Protein AF-A0A9E5RAF8-F1 (afdb_monomer)

Structure (mmCIF, N/CA/C/O backbone):
data_AF-A0A9E5RAF8-F1
#
_entry.id   AF-A0A9E5RAF8-F1
#
loop_
_atom_site.group_PDB
_atom_site.id
_atom_site.type_symbol
_atom_site.label_atom_id
_atom_site.label_alt_id
_atom_site.label_comp_id
_atom_site.label_asym_id
_atom_site.label_entity_id
_atom_site.label_seq_id
_atom_site.pdbx_PDB_ins_code
_atom_site.Cartn_x
_atom_site.Cartn_y
_atom_site.Cartn_z
_atom_site.occupancy
_atom_site.B_iso_or_equiv
_atom_site.auth_seq_id
_atom_site.auth_comp_id
_atom_site.auth_asym_id
_atom_site.auth_atom_id
_atom_site.pdbx_PDB_model_num
ATOM 1 N N . MET A 1 1 ? 7.063 -15.235 -52.273 1.00 40.78 1 MET A N 1
ATOM 2 C CA . MET A 1 1 ? 7.415 -14.226 -51.251 1.00 40.78 1 MET A CA 1
ATOM 3 C C . MET A 1 1 ? 6.631 -14.561 -49.995 1.00 40.78 1 MET A C 1
ATOM 5 O O . MET A 1 1 ? 5.412 -14.511 -50.046 1.00 40.78 1 MET A O 1
ATOM 9 N N . ILE A 1 2 ? 7.295 -15.001 -48.925 1.00 40.47 2 ILE A N 1
ATOM 10 C CA . ILE A 1 2 ? 6.650 -15.278 -47.633 1.00 40.47 2 ILE A CA 1
ATOM 11 C C . ILE A 1 2 ? 6.883 -14.043 -46.767 1.00 40.47 2 ILE A C 1
ATOM 13 O O . ILE A 1 2 ? 8.030 -13.682 -46.520 1.00 40.47 2 ILE A O 1
ATOM 17 N N . ALA A 1 3 ? 5.805 -13.370 -46.366 1.00 46.62 3 ALA A N 1
ATOM 18 C CA . ALA A 1 3 ? 5.872 -12.279 -45.408 1.00 46.62 3 ALA A CA 1
ATOM 19 C C . ALA A 1 3 ? 6.189 -12.867 -44.026 1.00 46.62 3 ALA A C 1
ATOM 21 O O . ALA A 1 3 ? 5.347 -13.511 -43.404 1.00 46.62 3 ALA A O 1
ATOM 22 N N . THR A 1 4 ? 7.418 -12.685 -43.556 1.00 46.47 4 THR A N 1
ATOM 23 C CA . THR A 1 4 ? 7.802 -12.953 -42.171 1.00 46.47 4 THR A CA 1
ATOM 24 C C . THR A 1 4 ? 7.233 -11.846 -41.288 1.00 46.47 4 THR A C 1
ATOM 26 O O . THR A 1 4 ? 7.839 -10.791 -41.119 1.00 46.47 4 THR A O 1
ATOM 29 N N . SER A 1 5 ? 6.047 -12.065 -40.720 1.0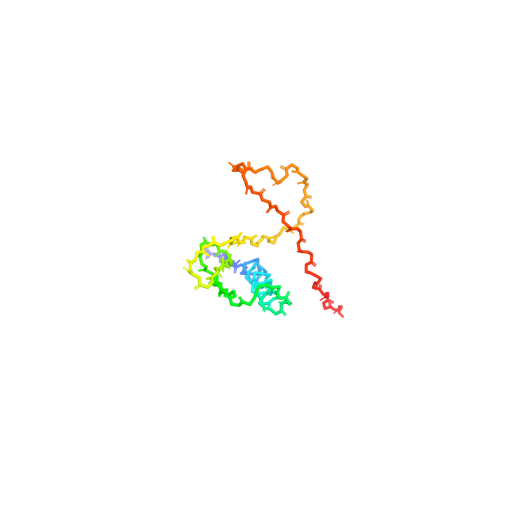0 50.72 5 SER A N 1
ATOM 30 C CA . SER A 1 5 ? 5.546 -11.239 -39.621 1.00 50.72 5 SER A CA 1
ATOM 31 C C . SER A 1 5 ? 6.420 -11.484 -38.388 1.00 50.72 5 SER A C 1
ATOM 33 O O . SER A 1 5 ? 6.377 -12.560 -37.790 1.00 50.72 5 SER A O 1
ATOM 35 N N . SER A 1 6 ? 7.241 -10.503 -38.021 1.00 52.53 6 SER A N 1
ATOM 36 C CA . SER A 1 6 ? 7.980 -10.485 -36.756 1.00 52.53 6 SER A CA 1
ATOM 37 C C . SER A 1 6 ? 7.003 -10.598 -35.576 1.00 52.53 6 SER A C 1
ATOM 39 O O . SER A 1 6 ? 6.035 -9.835 -35.542 1.00 52.53 6 SER A O 1
ATOM 41 N N . PRO A 1 7 ? 7.220 -11.500 -34.601 1.00 47.50 7 PRO A N 1
ATOM 42 C CA . PRO A 1 7 ? 6.339 -11.604 -33.449 1.00 47.50 7 PRO A CA 1
ATOM 43 C C . PRO A 1 7 ? 6.482 -10.332 -32.611 1.00 47.50 7 PRO A C 1
ATOM 45 O O . PRO A 1 7 ? 7.549 -10.061 -32.059 1.00 47.50 7 PRO A O 1
ATOM 48 N N . SER A 1 8 ? 5.410 -9.549 -32.500 1.00 57.00 8 SER A N 1
ATOM 49 C CA . SER A 1 8 ? 5.301 -8.489 -31.502 1.00 57.00 8 SER A CA 1
ATOM 50 C C . SER A 1 8 ? 5.247 -9.148 -30.124 1.00 57.00 8 SER A C 1
ATOM 52 O O . SER A 1 8 ? 4.171 -9.452 -29.609 1.00 57.00 8 SER A O 1
ATOM 54 N N . ARG A 1 9 ? 6.412 -9.460 -29.545 1.00 52.16 9 ARG A N 1
ATOM 55 C CA . ARG A 1 9 ? 6.509 -9.911 -28.155 1.00 52.16 9 ARG A CA 1
ATOM 56 C C . ARG A 1 9 ? 6.004 -8.771 -27.279 1.00 52.16 9 ARG A C 1
ATOM 58 O O . ARG A 1 9 ? 6.730 -7.814 -27.030 1.00 52.16 9 ARG A O 1
ATOM 65 N N . SER A 1 10 ? 4.751 -8.863 -26.849 1.00 59.72 10 SER A N 1
ATOM 66 C CA . SER A 1 10 ? 4.220 -8.046 -25.769 1.00 59.72 10 SER A CA 1
ATOM 67 C C . SER A 1 10 ? 4.976 -8.434 -24.501 1.00 59.72 10 SER A C 1
ATOM 69 O O . SER A 1 10 ? 4.637 -9.414 -23.835 1.00 59.72 10 SER A O 1
ATOM 71 N N . ASP A 1 11 ? 6.070 -7.737 -24.219 1.00 61.09 11 ASP A N 1
ATOM 72 C CA . ASP A 1 11 ? 6.808 -7.931 -22.982 1.00 61.09 11 ASP A CA 1
ATOM 73 C C . ASP A 1 11 ? 5.958 -7.397 -21.823 1.00 61.09 11 ASP A C 1
ATOM 75 O O . ASP A 1 11 ? 5.796 -6.192 -21.650 1.00 61.09 11 ASP A O 1
ATOM 79 N N . ALA A 1 12 ? 5.361 -8.308 -21.055 1.00 69.19 12 ALA A N 1
ATOM 80 C CA . ALA A 1 12 ? 4.530 -7.974 -19.900 1.00 69.19 12 ALA A CA 1
ATOM 81 C C . ALA A 1 12 ? 5.367 -7.623 -18.654 1.00 69.19 12 ALA A C 1
ATOM 83 O O . ALA A 1 12 ? 4.815 -7.227 -17.626 1.00 69.19 12 ALA A O 1
ATOM 84 N N . THR A 1 13 ? 6.699 -7.731 -18.733 1.00 70.62 13 THR A N 1
ATOM 85 C CA . THR A 1 13 ? 7.629 -7.449 -17.630 1.00 70.62 13 THR A CA 1
ATOM 86 C C . THR A 1 13 ? 7.386 -6.093 -16.947 1.00 70.62 13 THR A C 1
ATOM 88 O O . THR A 1 13 ? 7.373 -6.061 -15.715 1.00 70.62 13 THR A O 1
ATOM 91 N N . PRO A 1 14 ? 7.143 -4.972 -17.659 1.00 67.69 14 PRO A N 1
ATOM 92 C CA . PRO A 1 14 ? 6.862 -3.689 -17.012 1.00 67.69 14 PRO A CA 1
ATOM 93 C C . PRO A 1 14 ? 5.559 -3.688 -16.199 1.00 67.69 14 PRO A C 1
ATOM 95 O O . PRO A 1 14 ? 5.529 -3.134 -15.102 1.00 67.69 14 PRO A O 1
ATOM 98 N N . ALA A 1 15 ? 4.509 -4.349 -16.697 1.00 64.31 15 ALA A N 1
ATOM 99 C CA . ALA A 1 15 ? 3.227 -4.457 -16.002 1.00 64.31 15 ALA A CA 1
ATOM 100 C C . ALA A 1 15 ? 3.359 -5.293 -14.720 1.00 64.31 15 ALA A C 1
ATOM 102 O O . ALA A 1 15 ? 2.909 -4.874 -13.655 1.00 64.31 15 ALA A O 1
ATOM 103 N N . TYR A 1 16 ? 4.079 -6.418 -14.789 1.00 69.75 16 TYR A N 1
ATOM 104 C CA . TYR A 1 16 ? 4.369 -7.239 -13.611 1.00 69.75 16 TYR A CA 1
ATOM 105 C C . TYR A 1 16 ? 5.221 -6.506 -12.569 1.00 69.75 16 TYR A C 1
ATOM 107 O O . TYR A 1 16 ? 5.029 -6.714 -11.372 1.00 69.75 16 TYR A O 1
ATOM 115 N N . ARG A 1 17 ? 6.140 -5.624 -12.991 1.00 71.88 17 ARG A N 1
ATOM 116 C CA . ARG A 1 17 ? 6.912 -4.780 -12.063 1.00 71.88 17 ARG A CA 1
ATOM 117 C C . ARG A 1 17 ? 6.022 -3.793 -11.309 1.00 71.88 17 ARG A C 1
ATOM 119 O O . ARG A 1 17 ? 6.182 -3.671 -10.098 1.00 71.88 17 ARG A O 1
ATOM 126 N N . GLY A 1 18 ? 5.102 -3.122 -12.005 1.00 70.19 18 GLY A N 1
ATOM 127 C CA . GLY A 1 18 ? 4.145 -2.199 -11.384 1.00 70.19 18 GLY A CA 1
ATOM 128 C C . GLY A 1 18 ? 3.238 -2.910 -10.380 1.00 70.19 18 GLY A C 1
ATOM 129 O O . GLY A 1 18 ? 3.198 -2.529 -9.213 1.00 70.19 18 GLY A O 1
ATOM 130 N N . TYR A 1 19 ? 2.625 -4.016 -10.807 1.00 77.19 19 TYR A N 1
ATOM 131 C CA . TYR A 1 19 ? 1.740 -4.821 -9.965 1.00 77.19 19 TYR A CA 1
ATOM 132 C C . TYR A 1 19 ? 2.446 -5.371 -8.716 1.00 77.19 19 TYR A C 1
ATOM 134 O O . TYR A 1 19 ? 1.920 -5.292 -7.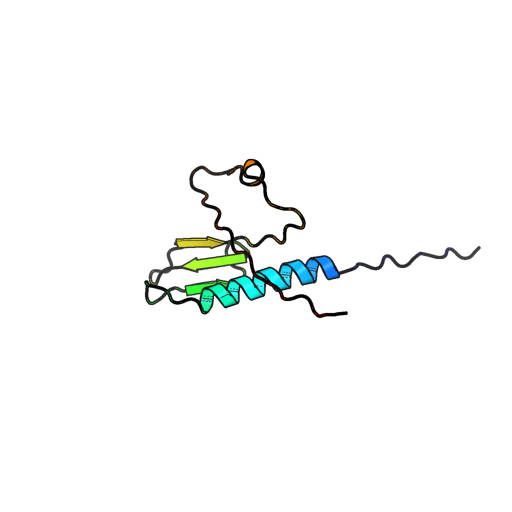607 1.00 77.19 19 TYR A O 1
ATOM 142 N N . ARG A 1 20 ? 3.682 -5.872 -8.864 1.00 85.00 20 ARG A N 1
ATOM 143 C CA . ARG A 1 20 ? 4.489 -6.349 -7.729 1.00 85.00 20 ARG A CA 1
ATOM 144 C C . ARG A 1 20 ? 4.722 -5.244 -6.702 1.00 85.00 20 ARG A C 1
ATOM 146 O O . ARG A 1 20 ? 4.631 -5.512 -5.508 1.00 85.00 20 ARG A O 1
ATOM 153 N N . LEU A 1 21 ? 5.053 -4.033 -7.151 1.00 85.62 21 LEU A N 1
ATOM 154 C CA . LEU A 1 21 ? 5.332 -2.921 -6.243 1.00 85.62 21 LEU A CA 1
ATOM 155 C C . LEU A 1 21 ? 4.074 -2.502 -5.476 1.00 85.62 21 LEU A C 1
ATOM 157 O O . LEU A 1 21 ? 4.133 -2.381 -4.256 1.00 85.62 21 LEU A O 1
ATOM 161 N N . GLN A 1 22 ? 2.948 -2.348 -6.173 1.00 86.19 22 GLN A N 1
ATOM 162 C CA . GLN A 1 22 ? 1.655 -2.038 -5.564 1.00 86.19 22 GLN A CA 1
ATOM 163 C C . GLN A 1 22 ? 1.263 -3.080 -4.510 1.00 86.19 22 GLN A C 1
ATOM 165 O O . GLN A 1 22 ? 0.956 -2.723 -3.375 1.00 86.19 22 GLN A O 1
ATOM 170 N N . ALA A 1 23 ? 1.338 -4.370 -4.849 1.00 89.25 23 ALA A N 1
ATOM 171 C CA . ALA A 1 23 ? 0.974 -5.449 -3.935 1.00 89.25 23 ALA A CA 1
ATOM 172 C C . ALA A 1 23 ? 1.860 -5.485 -2.677 1.00 89.25 23 ALA A C 1
ATOM 174 O O . ALA A 1 23 ? 1.353 -5.631 -1.564 1.00 89.25 23 ALA A O 1
ATOM 175 N N . LEU A 1 24 ? 3.180 -5.324 -2.836 1.00 91.38 24 LEU A N 1
ATOM 176 C CA . LEU A 1 24 ? 4.119 -5.301 -1.709 1.00 91.38 24 LEU A CA 1
ATOM 177 C C . LEU A 1 24 ? 3.924 -4.070 -0.826 1.00 91.38 24 LEU A C 1
ATOM 179 O O . LEU A 1 24 ? 3.958 -4.197 0.397 1.00 91.38 24 LEU A O 1
ATOM 183 N N . TYR A 1 25 ? 3.689 -2.903 -1.428 1.00 90.50 25 TYR A N 1
ATOM 184 C CA . TYR A 1 25 ? 3.384 -1.688 -0.683 1.00 90.50 25 TYR A CA 1
ATOM 185 C C . TYR A 1 25 ? 2.110 -1.866 0.145 1.00 90.50 25 TYR A C 1
ATOM 187 O O . TYR A 1 25 ? 2.140 -1.674 1.360 1.00 90.50 25 TYR A O 1
ATOM 195 N N . THR A 1 26 ? 1.023 -2.326 -0.477 1.00 91.00 26 THR A N 1
ATOM 196 C CA . THR A 1 26 ? -0.246 -2.567 0.216 1.00 91.00 26 THR A CA 1
ATOM 197 C C . THR A 1 26 ? -0.087 -3.551 1.372 1.00 91.00 26 THR A C 1
ATOM 199 O O . THR A 1 26 ? -0.564 -3.282 2.473 1.00 91.00 26 THR A O 1
ATOM 202 N N . LEU A 1 27 ? 0.642 -4.652 1.170 1.00 92.31 27 LEU A N 1
ATOM 203 C CA . LEU A 1 27 ? 0.924 -5.605 2.243 1.00 92.31 27 LEU A CA 1
ATOM 204 C C . LEU A 1 27 ? 1.736 -4.967 3.375 1.00 92.31 27 LEU A C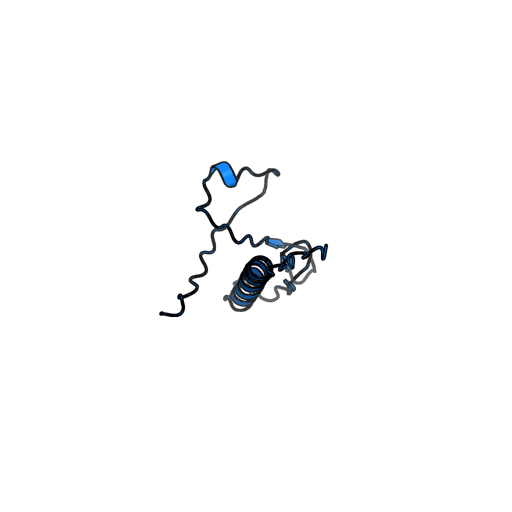 1
ATOM 206 O O . LEU A 1 27 ? 1.399 -5.151 4.541 1.00 92.31 27 LEU A O 1
ATOM 210 N N . SER A 1 28 ? 2.783 -4.204 3.044 1.00 92.56 28 SER A N 1
ATOM 211 C CA . SER A 1 28 ? 3.606 -3.527 4.052 1.00 92.56 28 SER A CA 1
ATOM 212 C C . SER A 1 28 ? 2.789 -2.552 4.897 1.00 92.56 28 SER A C 1
ATOM 214 O O . SER A 1 28 ? 2.956 -2.533 6.111 1.00 92.56 28 SER A O 1
ATOM 216 N N . ARG A 1 29 ? 1.848 -1.823 4.278 1.00 90.88 29 ARG A N 1
ATOM 217 C CA . ARG A 1 29 ? 0.948 -0.901 4.978 1.00 90.88 29 ARG A CA 1
ATOM 218 C C . ARG A 1 29 ? 0.014 -1.625 5.933 1.00 90.88 29 ARG A C 1
ATOM 220 O O . ARG A 1 29 ? -0.099 -1.186 7.061 1.00 90.88 29 ARG A O 1
ATOM 227 N N . ILE A 1 30 ? -0.598 -2.733 5.516 1.00 90.94 30 ILE A N 1
ATOM 228 C CA . ILE A 1 30 ? -1.516 -3.518 6.365 1.00 90.94 30 ILE A CA 1
ATOM 229 C C . ILE A 1 30 ? -0.805 -4.108 7.594 1.00 90.94 30 ILE A C 1
ATOM 231 O O . ILE A 1 30 ? -1.421 -4.290 8.642 1.00 90.94 30 ILE A O 1
ATOM 235 N N . LEU A 1 31 ? 0.475 -4.463 7.454 1.00 91.62 31 LEU A N 1
ATOM 236 C CA . LEU A 1 31 ? 1.265 -5.081 8.523 1.00 91.62 31 LEU A CA 1
ATOM 237 C C . LEU A 1 31 ? 1.930 -4.061 9.460 1.00 91.62 31 LEU A C 1
ATOM 239 O O . LEU A 1 31 ? 2.454 -4.454 10.504 1.00 91.62 31 LEU A O 1
ATOM 243 N N . GLU A 1 32 ? 1.955 -2.781 9.090 1.00 90.06 32 GLU A N 1
ATOM 244 C CA . GLU A 1 32 ? 2.576 -1.731 9.890 1.00 90.06 32 GLU A CA 1
ATOM 245 C C . GLU A 1 32 ? 1.753 -1.474 11.169 1.00 90.06 32 GLU A C 1
ATOM 247 O O . GLU A 1 32 ? 0.524 -1.494 11.137 1.00 90.06 32 GLU A O 1
ATOM 252 N N . PRO A 1 33 ? 2.382 -1.241 12.333 1.00 86.69 33 PRO A N 1
ATOM 253 C CA . PRO A 1 33 ? 1.636 -0.901 13.536 1.00 86.69 33 PRO A CA 1
ATOM 254 C C . PRO A 1 33 ? 0.882 0.419 13.348 1.00 86.69 33 PRO A C 1
ATOM 256 O O . PRO A 1 33 ? 1.480 1.448 13.032 1.00 86.69 33 PRO A O 1
ATOM 259 N N . HIS A 1 34 ? -0.423 0.411 13.607 1.00 85.31 34 HIS A N 1
ATOM 260 C CA . HIS A 1 34 ? -1.254 1.608 13.524 1.00 85.31 34 HIS A CA 1
ATOM 261 C C . HIS A 1 34 ? -1.683 2.072 14.912 1.00 85.31 34 HIS A C 1
ATOM 263 O O . HIS A 1 34 ? -2.138 1.284 15.739 1.00 85.31 34 HIS A O 1
ATOM 269 N N . THR A 1 35 ? -1.568 3.378 15.156 1.00 77.88 35 THR A N 1
ATOM 270 C CA . THR A 1 35 ? -2.034 4.014 16.398 1.00 77.88 35 THR A CA 1
ATOM 271 C C . THR A 1 35 ? -3.558 3.956 16.526 1.00 77.88 35 THR A C 1
ATOM 273 O O . THR A 1 35 ? -4.084 3.889 17.634 1.00 77.88 35 THR A O 1
ATOM 276 N N . THR A 1 36 ? -4.268 3.963 15.396 1.00 76.75 36 THR A N 1
ATOM 277 C CA . THR A 1 36 ? -5.725 3.840 15.343 1.00 76.75 36 THR A CA 1
ATOM 278 C C . THR A 1 36 ? -6.104 2.375 15.172 1.00 76.75 36 THR A C 1
ATOM 280 O O . THR A 1 36 ? -5.795 1.757 14.154 1.00 76.75 36 THR A O 1
ATOM 283 N N . SER A 1 37 ? -6.791 1.814 16.163 1.00 70.44 37 SER A N 1
ATOM 284 C CA . SER A 1 37 ? -7.474 0.529 16.018 1.00 70.44 37 SER A CA 1
ATOM 285 C C . SER A 1 37 ? -8.631 0.669 15.022 1.00 70.44 37 SER A C 1
ATOM 287 O O . SER A 1 37 ? -9.319 1.681 15.057 1.00 70.44 37 SER A O 1
ATOM 289 N N . ASN A 1 38 ? -8.875 -0.354 14.193 1.00 86.62 38 ASN A N 1
ATOM 290 C CA . ASN A 1 38 ? -10.031 -0.481 13.277 1.00 86.62 38 ASN A CA 1
ATOM 291 C C . ASN A 1 38 ? -9.937 0.216 11.906 1.00 86.62 38 ASN A C 1
ATOM 293 O O . ASN A 1 38 ? -10.958 0.586 11.327 1.00 86.62 38 ASN A O 1
ATOM 297 N N . LEU A 1 39 ? -8.736 0.350 11.343 1.00 92.81 39 LEU A N 1
ATOM 298 C CA . LEU A 1 39 ? -8.594 0.750 9.941 1.00 92.81 39 LEU A CA 1
ATOM 299 C C . LEU A 1 39 ? -9.048 -0.370 8.995 1.00 92.81 39 LEU A C 1
ATOM 301 O O . LEU A 1 39 ? -8.695 -1.537 9.182 1.00 92.81 39 LEU A O 1
ATOM 305 N N . VAL A 1 40 ? -9.800 -0.005 7.956 1.00 93.25 40 VAL A N 1
ATOM 306 C CA . VAL A 1 40 ? -10.187 -0.912 6.870 1.00 93.25 40 VAL A CA 1
ATOM 307 C C . VAL A 1 40 ? -9.343 -0.591 5.645 1.00 93.25 40 VAL A C 1
ATOM 309 O O . VAL A 1 40 ? -9.436 0.497 5.077 1.00 93.25 40 VAL A O 1
ATOM 312 N N . PHE A 1 41 ? -8.527 -1.557 5.229 1.00 93.25 41 PHE A N 1
ATOM 313 C CA . PHE A 1 41 ? -7.679 -1.452 4.046 1.00 93.25 41 PHE A CA 1
ATOM 314 C C . PHE A 1 41 ? -8.382 -2.082 2.848 1.00 93.25 41 PHE A C 1
ATOM 316 O O . PHE A 1 41 ? -8.711 -3.269 2.869 1.00 93.25 41 PHE A O 1
ATOM 323 N N . GLN A 1 42 ? -8.577 -1.298 1.792 1.00 93.81 42 GLN A N 1
ATOM 324 C CA . GLN A 1 42 ? -9.135 -1.753 0.525 1.00 93.81 42 GLN A CA 1
ATOM 325 C C . GLN A 1 42 ? -8.077 -1.621 -0.581 1.00 93.81 42 GLN A C 1
ATOM 327 O O . GLN A 1 42 ? -7.883 -0.527 -1.122 1.00 93.81 42 GLN A O 1
ATOM 332 N N . PRO A 1 43 ? -7.389 -2.720 -0.935 1.00 90.81 43 PRO A N 1
ATOM 333 C CA . PRO A 1 43 ? -6.609 -2.782 -2.166 1.00 90.81 43 PRO A CA 1
ATOM 334 C C . PRO A 1 43 ? -7.522 -2.550 -3.378 1.00 90.81 43 PRO A C 1
ATOM 336 O O . PRO A 1 43 ? -8.663 -3.015 -3.358 1.00 90.81 43 PRO A O 1
ATOM 339 N N . GLU A 1 44 ? -7.021 -1.889 -4.428 1.00 83.69 44 GLU A N 1
ATOM 340 C CA . GLU A 1 44 ? -7.761 -1.693 -5.697 1.00 83.69 44 GLU A CA 1
ATOM 341 C C . GLU A 1 44 ? -9.107 -0.954 -5.497 1.00 83.69 44 GLU A C 1
ATOM 343 O O . GLU A 1 44 ? -10.139 -1.311 -6.068 1.00 83.69 44 GLU A O 1
ATOM 348 N N . GLY A 1 45 ? -9.118 0.038 -4.601 1.00 79.81 45 GLY A N 1
ATOM 349 C CA . GLY A 1 45 ? -10.291 0.845 -4.265 1.00 79.81 45 GLY A CA 1
ATOM 350 C C . GLY A 1 45 ? -10.449 2.058 -5.185 1.00 79.81 45 GLY A C 1
ATOM 351 O O . GLY A 1 45 ? -10.659 1.934 -6.387 1.00 79.81 45 GLY A O 1
ATOM 352 N N . ALA A 1 46 ? -10.381 3.259 -4.601 1.00 77.44 46 ALA A N 1
ATOM 353 C CA . ALA A 1 46 ? -10.409 4.508 -5.368 1.00 77.44 46 ALA A CA 1
ATOM 354 C C . ALA A 1 46 ? -9.154 4.697 -6.248 1.00 77.44 46 ALA A C 1
ATOM 356 O O . ALA A 1 46 ? -9.242 5.284 -7.319 1.00 77.44 46 ALA A O 1
ATOM 357 N N . GLU A 1 47 ? -8.012 4.186 -5.787 1.00 86.62 47 GLU A N 1
ATOM 358 C CA . GLU A 1 47 ? -6.727 4.091 -6.493 1.00 86.62 47 GLU A CA 1
ATOM 359 C C . GLU A 1 47 ? -6.100 2.729 -6.112 1.00 86.62 47 GLU A C 1
ATOM 361 O O . GLU A 1 47 ? -6.814 1.761 -5.843 1.00 86.62 47 GLU A O 1
ATOM 366 N N . ASP A 1 48 ? -4.772 2.649 -6.019 1.00 86.88 48 ASP A N 1
ATOM 367 C CA . ASP A 1 48 ? -4.042 1.423 -5.704 1.00 86.88 48 ASP A CA 1
ATOM 368 C C . ASP A 1 48 ? -4.335 0.882 -4.289 1.00 86.88 48 ASP A C 1
ATOM 370 O O . ASP A 1 48 ? -4.406 -0.337 -4.086 1.00 86.88 48 ASP A O 1
ATOM 374 N N . LEU A 1 49 ? -4.538 1.782 -3.317 1.00 90.62 49 LEU A N 1
ATOM 375 C CA . LEU A 1 49 ? -4.971 1.475 -1.951 1.00 90.62 49 LEU A CA 1
ATOM 376 C C . LEU A 1 49 ? -5.846 2.608 -1.398 1.00 90.62 49 LEU A C 1
ATOM 378 O O . LEU A 1 49 ? -5.482 3.780 -1.465 1.00 90.62 49 LEU A O 1
ATOM 382 N N . ALA A 1 50 ? -6.979 2.253 -0.798 1.00 92.81 50 ALA A N 1
ATOM 383 C CA . ALA A 1 50 ? -7.806 3.159 -0.009 1.00 92.81 50 ALA A CA 1
ATOM 384 C C . ALA A 1 50 ? -7.865 2.687 1.450 1.00 92.81 50 ALA A C 1
ATOM 386 O O . ALA A 1 50 ? -7.959 1.484 1.714 1.00 92.81 50 ALA A O 1
ATOM 387 N N . VAL A 1 51 ? -7.819 3.630 2.391 1.00 92.31 51 VAL A N 1
ATOM 388 C CA . VAL A 1 51 ? -7.942 3.353 3.827 1.00 92.31 51 VAL A CA 1
ATOM 389 C C . VAL A 1 51 ? -9.138 4.106 4.381 1.00 92.31 51 VAL A C 1
ATOM 391 O O . VAL A 1 51 ? -9.292 5.315 4.172 1.00 92.31 51 VAL A O 1
ATOM 394 N N . PHE A 1 52 ? -9.975 3.374 5.103 1.00 92.81 52 PHE A N 1
ATOM 395 C CA . PHE A 1 52 ? -11.176 3.891 5.735 1.00 92.81 52 PHE A CA 1
ATOM 396 C C . PHE A 1 52 ? -11.080 3.763 7.249 1.00 92.81 52 PHE A C 1
ATOM 398 O O . PHE A 1 52 ? -10.437 2.848 7.773 1.00 92.81 52 PHE A O 1
ATOM 405 N N . ASP A 1 53 ? -11.747 4.676 7.945 1.00 91.94 53 ASP A N 1
ATOM 406 C CA . ASP A 1 53 ? -12.009 4.522 9.369 1.00 91.94 53 ASP A CA 1
ATOM 407 C C . ASP A 1 53 ? -13.160 3.533 9.635 1.00 91.94 53 ASP A C 1
ATOM 409 O O . ASP A 1 53 ? -13.856 3.063 8.731 1.00 91.94 53 ASP A O 1
ATOM 413 N N . GLU A 1 54 ? -13.389 3.243 10.912 1.00 90.25 54 GLU A N 1
ATOM 414 C CA . GLU A 1 54 ? -14.470 2.379 11.402 1.00 90.25 54 GLU A CA 1
ATOM 415 C C . GLU A 1 54 ? -15.887 2.866 11.052 1.00 90.25 54 GLU A C 1
ATOM 417 O O . GLU A 1 54 ? -16.837 2.083 11.073 1.00 90.25 54 GLU A O 1
ATOM 422 N N . THR A 1 55 ? -16.044 4.146 10.701 1.00 93.06 55 THR A N 1
ATOM 423 C CA . THR A 1 55 ? -17.310 4.737 10.241 1.00 93.06 55 THR A CA 1
ATOM 424 C C . THR A 1 55 ? -17.464 4.693 8.721 1.00 93.06 55 THR A C 1
ATOM 426 O O . THR A 1 55 ? -18.399 5.285 8.175 1.00 93.06 55 THR A O 1
ATOM 429 N N . ASN A 1 56 ? -16.572 3.972 8.034 1.00 91.25 56 ASN A N 1
ATOM 430 C CA . ASN A 1 56 ? -16.503 3.855 6.581 1.00 91.25 56 ASN A CA 1
ATOM 431 C C . ASN A 1 56 ? -16.245 5.202 5.880 1.00 91.25 56 ASN A C 1
ATOM 433 O O . ASN A 1 56 ? -16.652 5.413 4.733 1.00 91.25 56 ASN A O 1
ATOM 437 N N . ARG A 1 57 ? -15.581 6.143 6.559 1.00 92.19 57 ARG A N 1
ATOM 438 C CA . ARG A 1 57 ? -15.108 7.380 5.935 1.00 92.19 57 ARG A CA 1
ATOM 439 C C . ARG A 1 57 ? -13.725 7.157 5.361 1.00 92.19 57 ARG A C 1
ATOM 441 O O . ARG A 1 57 ? -12.843 6.622 6.023 1.00 92.19 57 ARG A O 1
ATOM 448 N N . LEU A 1 58 ? -13.545 7.601 4.124 1.00 90.38 58 LEU A N 1
ATOM 449 C CA . LEU A 1 58 ? -12.258 7.574 3.450 1.00 90.38 58 LEU A CA 1
ATOM 450 C C . LEU A 1 58 ? -11.316 8.587 4.110 1.00 90.38 58 LEU A C 1
ATOM 452 O O . LEU A 1 58 ? -11.600 9.786 4.094 1.00 90.38 58 LEU A O 1
ATOM 456 N N . ILE A 1 59 ? -10.205 8.102 4.658 1.00 91.31 59 ILE A N 1
ATOM 457 C CA . ILE A 1 59 ? -9.203 8.936 5.336 1.00 91.31 59 ILE A CA 1
ATOM 458 C C . ILE A 1 59 ? -7.882 9.014 4.5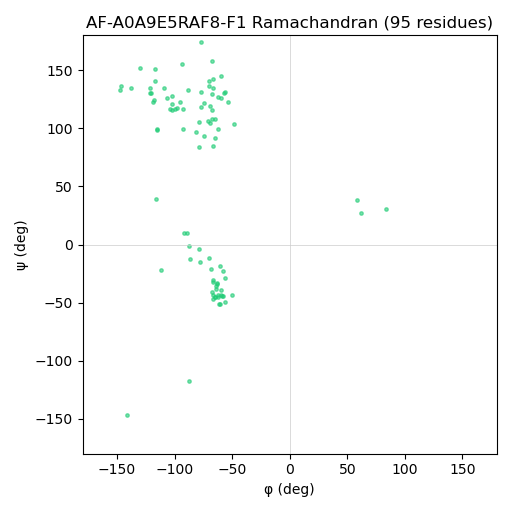65 1.00 91.31 59 ILE A C 1
ATOM 460 O O . ILE A 1 59 ? -7.137 9.974 4.735 1.00 91.31 59 ILE A O 1
ATOM 464 N N . GLU A 1 60 ? -7.604 8.039 3.695 1.00 89.56 60 GLU A N 1
ATOM 465 C CA . GLU A 1 60 ? -6.375 7.985 2.902 1.00 89.56 60 GLU A CA 1
ATOM 466 C C . GLU A 1 60 ? -6.653 7.354 1.532 1.00 89.56 60 GLU A C 1
ATOM 468 O O . GLU A 1 60 ? -7.331 6.329 1.428 1.00 89.56 60 GLU A O 1
ATOM 473 N N . ILE A 1 61 ? -6.101 7.959 0.479 1.00 89.56 61 ILE A N 1
ATOM 474 C CA . ILE A 1 61 ? -5.988 7.364 -0.856 1.00 89.56 61 ILE A CA 1
ATOM 475 C C . ILE A 1 61 ? -4.504 7.329 -1.199 1.00 89.56 61 ILE A C 1
ATOM 477 O O . ILE A 1 61 ? -3.827 8.354 -1.108 1.00 89.56 61 ILE A O 1
ATOM 481 N N . VAL A 1 62 ? -4.016 6.174 -1.642 1.00 88.62 62 VAL A N 1
ATOM 482 C CA . VAL A 1 62 ? -2.627 5.986 -2.049 1.00 88.62 62 VAL A CA 1
ATOM 483 C C . VAL A 1 62 ? -2.548 5.521 -3.495 1.00 88.62 62 VAL A C 1
ATOM 485 O O . VAL A 1 62 ? -3.250 4.600 -3.911 1.00 88.62 62 VAL A O 1
ATOM 488 N N . GLN A 1 63 ? -1.631 6.143 -4.234 1.00 85.06 63 GLN A N 1
ATOM 489 C CA . GLN A 1 63 ? -1.231 5.738 -5.573 1.00 85.06 63 GLN A CA 1
ATOM 490 C C . GLN A 1 63 ? 0.257 5.368 -5.568 1.00 85.06 63 GLN A C 1
ATOM 492 O O . GLN A 1 63 ? 1.114 6.172 -5.195 1.00 85.06 63 GLN A O 1
ATOM 497 N N . VAL A 1 64 ? 0.575 4.155 -6.003 1.00 84.00 64 VAL A N 1
ATOM 498 C CA . VAL A 1 64 ? 1.915 3.578 -6.055 1.00 84.00 64 VAL A CA 1
ATOM 499 C C . VAL A 1 64 ? 2.418 3.625 -7.492 1.00 84.00 64 VAL A C 1
ATOM 501 O O . VAL A 1 64 ? 1.905 2.966 -8.392 1.00 84.00 64 VAL A O 1
ATOM 504 N N . LYS A 1 65 ? 3.484 4.392 -7.730 1.00 81.12 65 LYS A N 1
ATOM 505 C CA . LYS A 1 65 ? 4.099 4.504 -9.058 1.00 81.12 65 LYS A CA 1
ATOM 506 C C . LYS A 1 65 ? 5.541 4.013 -9.035 1.00 81.12 65 LYS A C 1
ATOM 508 O O . LYS A 1 65 ? 6.385 4.542 -8.318 1.00 81.12 65 LYS A O 1
ATOM 513 N N . ALA A 1 66 ? 5.829 3.024 -9.880 1.00 74.94 66 ALA A N 1
ATOM 514 C CA . ALA A 1 66 ? 7.181 2.527 -10.112 1.00 74.94 66 ALA A CA 1
ATOM 515 C C . ALA A 1 66 ? 7.941 3.478 -11.052 1.00 74.94 66 ALA A C 1
ATOM 517 O O . ALA A 1 66 ? 7.979 3.280 -12.269 1.00 74.94 66 ALA A O 1
ATOM 518 N N . TYR A 1 67 ? 8.531 4.536 -10.499 1.00 70.88 67 TYR A N 1
ATOM 519 C CA . TYR A 1 67 ? 9.372 5.445 -11.273 1.00 70.88 67 TYR A CA 1
ATOM 520 C C . TYR A 1 67 ? 10.749 4.831 -11.531 1.00 70.88 67 TYR A C 1
ATOM 522 O O . TYR A 1 67 ? 11.424 4.349 -10.628 1.00 70.88 67 TYR A O 1
ATOM 530 N N . SER A 1 68 ? 11.191 4.872 -12.787 1.00 66.25 68 SER A N 1
ATOM 531 C CA . SER A 1 68 ? 12.525 4.424 -13.212 1.00 66.25 68 SER A CA 1
ATOM 532 C C . SER A 1 68 ? 13.597 5.516 -13.101 1.00 66.25 68 SER A C 1
ATOM 534 O O . SER A 1 68 ? 14.763 5.277 -13.410 1.00 66.25 68 SER A O 1
ATOM 536 N N . LYS A 1 69 ? 13.212 6.718 -12.665 1.00 67.25 69 LYS A N 1
ATOM 537 C CA . LYS A 1 69 ? 14.087 7.866 -12.410 1.00 67.25 69 LYS A CA 1
ATOM 538 C C . LYS A 1 69 ? 13.773 8.420 -11.026 1.00 67.25 69 LYS A C 1
ATOM 540 O O . LYS A 1 69 ? 12.628 8.332 -10.5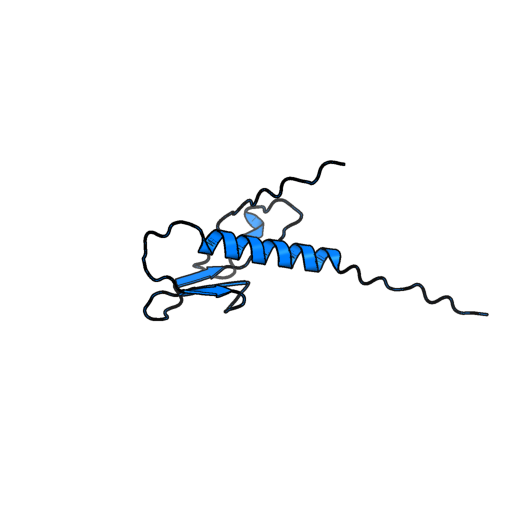90 1.00 67.25 69 LYS A O 1
ATOM 545 N N . ASN A 1 70 ? 14.767 9.029 -10.381 1.00 65.88 70 ASN A N 1
ATOM 546 C CA . ASN A 1 70 ? 14.539 9.770 -9.144 1.00 65.88 70 ASN A CA 1
ATOM 547 C C . ASN A 1 70 ? 13.471 10.845 -9.372 1.00 65.88 70 ASN A C 1
ATOM 549 O O . ASN A 1 70 ? 13.541 11.602 -10.346 1.00 65.88 70 ASN A O 1
ATOM 553 N N . LEU A 1 71 ? 12.493 10.894 -8.473 1.00 64.56 71 LEU A N 1
ATOM 554 C CA . LEU A 1 71 ? 11.503 11.957 -8.453 1.00 64.56 71 LEU A CA 1
ATOM 555 C C . LEU A 1 71 ? 12.193 13.265 -8.068 1.00 64.56 71 LEU A C 1
ATOM 557 O O . LEU A 1 71 ? 12.933 13.338 -7.091 1.00 64.56 71 LEU A O 1
ATOM 561 N N . THR A 1 72 ? 11.962 14.310 -8.852 1.00 68.69 72 THR A N 1
ATOM 562 C CA . THR A 1 72 ? 12.359 15.676 -8.501 1.00 68.69 72 THR A CA 1
ATOM 563 C C . THR A 1 72 ? 11.190 16.371 -7.814 1.00 68.69 72 THR A C 1
ATOM 565 O O . THR A 1 72 ? 10.039 16.042 -8.079 1.00 68.69 72 THR A O 1
ATOM 568 N N . LEU A 1 73 ? 11.426 17.390 -6.986 1.00 58.25 73 LEU A N 1
ATOM 569 C CA . LEU A 1 73 ? 10.321 18.147 -6.371 1.00 58.25 73 LEU A CA 1
ATOM 570 C C . LEU A 1 73 ? 9.357 18.748 -7.413 1.00 58.25 73 LEU A C 1
ATOM 572 O O . LEU A 1 73 ? 8.163 18.863 -7.167 1.00 58.25 73 LEU A O 1
ATOM 576 N N . SER A 1 74 ? 9.849 19.050 -8.618 1.00 66.00 74 SER A N 1
ATOM 577 C CA . SER A 1 74 ? 9.027 19.473 -9.758 1.00 66.00 74 SER A CA 1
ATOM 578 C C . SER A 1 74 ? 8.112 18.380 -10.325 1.00 66.00 74 SER A C 1
ATOM 580 O O . SER A 1 74 ? 7.133 18.700 -10.984 1.00 66.00 74 SER A O 1
ATOM 582 N N . SER A 1 75 ? 8.397 17.100 -10.078 1.00 61.47 75 SER A N 1
ATOM 583 C CA . SER A 1 75 ? 7.509 15.987 -10.445 1.00 61.47 75 SER A CA 1
ATOM 584 C C . SER A 1 75 ? 6.333 15.816 -9.481 1.00 61.47 75 SER A C 1
ATOM 586 O O . SER A 1 75 ? 5.353 15.163 -9.825 1.00 61.47 75 SER A O 1
ATOM 588 N N . LEU A 1 76 ? 6.408 16.447 -8.305 1.00 61.28 76 LEU A N 1
ATOM 589 C CA . LEU A 1 76 ? 5.366 16.427 -7.283 1.00 61.28 76 LEU A CA 1
ATOM 590 C C . LEU A 1 76 ? 4.342 17.548 -7.461 1.00 61.28 76 LEU A C 1
ATOM 592 O O . LEU A 1 76 ? 3.556 17.749 -6.545 1.00 61.28 76 LEU A O 1
ATOM 596 N N . SER A 1 77 ? 4.356 18.290 -8.584 1.00 60.06 77 SER A N 1
ATOM 597 C CA . SER A 1 77 ? 3.420 19.394 -8.841 1.00 60.06 77 SER A CA 1
ATOM 598 C C . SER A 1 77 ? 1.983 18.951 -8.547 1.00 60.06 77 SER A C 1
ATOM 600 O O . SER A 1 77 ? 1.396 18.210 -9.343 1.00 60.06 77 SER A O 1
ATOM 602 N N . PRO A 1 78 ? 1.408 19.368 -7.406 1.00 56.41 78 PRO A N 1
ATOM 603 C CA . PRO A 1 78 ? 0.124 18.852 -6.993 1.00 56.41 78 PRO A CA 1
ATOM 604 C C . PRO A 1 78 ? -0.931 19.503 -7.883 1.00 56.41 78 PRO A C 1
ATOM 606 O O . PRO A 1 78 ? -1.047 20.725 -7.934 1.00 56.41 78 PRO A O 1
ATOM 609 N N . GLN A 1 79 ? -1.715 18.697 -8.602 1.00 52.25 79 GLN A N 1
ATOM 610 C CA . GLN A 1 79 ? -2.872 19.220 -9.341 1.00 52.25 79 GLN A CA 1
ATOM 611 C C . GLN A 1 79 ? -3.999 19.673 -8.393 1.00 52.25 79 GLN A C 1
ATOM 613 O O . GLN A 1 79 ? -4.934 20.342 -8.827 1.00 52.25 79 GLN A O 1
ATOM 618 N N . LYS A 1 80 ? -3.918 19.329 -7.097 1.00 49.97 80 LYS A N 1
ATOM 619 C CA . LYS A 1 80 ? -4.932 19.626 -6.080 1.00 49.97 80 LYS A CA 1
ATOM 620 C C . LYS A 1 80 ? -4.282 20.078 -4.768 1.00 49.97 80 LYS A C 1
ATOM 622 O O . LYS A 1 80 ? -3.335 19.449 -4.304 1.00 49.97 80 LYS A O 1
ATOM 627 N N . ILE A 1 81 ? -4.821 21.151 -4.189 1.00 46.94 81 ILE A N 1
ATOM 628 C CA . ILE A 1 81 ? -4.239 21.960 -3.098 1.00 46.94 81 ILE A CA 1
ATOM 629 C C . ILE A 1 81 ? -3.908 21.180 -1.805 1.00 46.94 81 ILE A C 1
ATOM 631 O O . ILE A 1 81 ? -2.982 21.580 -1.110 1.00 46.94 81 ILE A O 1
ATOM 635 N N . ASP A 1 82 ? -4.538 20.027 -1.553 1.00 48.31 82 ASP A N 1
ATOM 636 C CA . ASP A 1 82 ? -4.348 19.230 -0.323 1.00 48.31 82 ASP A CA 1
ATOM 637 C C . ASP A 1 82 ? -3.725 17.842 -0.579 1.00 48.31 82 ASP A C 1
ATOM 639 O O . ASP A 1 82 ? -4.134 16.838 0.002 1.00 48.31 82 ASP A O 1
ATOM 643 N N . SER A 1 83 ? -2.759 17.752 -1.496 1.00 49.84 83 SER A N 1
ATOM 644 C CA . SER A 1 83 ? -2.081 16.484 -1.813 1.00 49.84 83 SER A CA 1
ATOM 645 C C . SER A 1 83 ? -0.726 16.411 -1.102 1.00 49.84 83 SER A C 1
ATOM 647 O O . SER A 1 83 ? 0.161 17.208 -1.401 1.00 49.84 83 SER A O 1
ATOM 649 N N . PHE A 1 84 ? -0.536 15.451 -0.190 1.00 53.91 84 PHE A N 1
ATOM 650 C CA . PHE A 1 84 ? 0.757 15.182 0.453 1.00 53.91 84 PHE A CA 1
ATOM 651 C C . PHE A 1 84 ? 1.359 13.888 -0.112 1.00 53.91 84 PHE A C 1
ATOM 653 O O . PHE A 1 84 ? 0.695 12.857 -0.140 1.00 53.91 84 PHE A O 1
ATOM 660 N N . SER A 1 85 ? 2.601 13.943 -0.601 1.00 50.50 85 SER A N 1
ATOM 661 C CA . SER A 1 85 ? 3.305 12.783 -1.169 1.00 50.50 85 SER A CA 1
ATOM 662 C C . SER A 1 85 ? 4.303 12.238 -0.155 1.00 50.50 85 SER A C 1
ATOM 664 O O . SER A 1 85 ? 5.201 12.965 0.264 1.00 50.50 85 SER A O 1
ATOM 666 N N . ILE A 1 86 ? 4.158 10.969 0.226 1.00 44.94 86 ILE A N 1
ATOM 667 C CA . ILE A 1 86 ? 5.110 10.285 1.109 1.00 44.94 86 ILE A CA 1
ATOM 668 C C . ILE A 1 86 ? 6.009 9.378 0.272 1.00 44.94 86 ILE A C 1
ATOM 670 O O . ILE A 1 86 ? 5.533 8.566 -0.520 1.00 44.94 86 ILE A O 1
ATOM 674 N N . GLU A 1 87 ? 7.320 9.530 0.449 1.00 50.00 87 GLU A N 1
ATOM 675 C CA . GLU A 1 87 ? 8.319 8.653 -0.150 1.00 50.00 87 GLU A CA 1
ATOM 676 C C . GLU A 1 87 ? 8.373 7.334 0.629 1.00 50.00 87 GLU A C 1
ATOM 678 O O . GLU A 1 87 ? 8.702 7.300 1.813 1.00 50.00 87 GLU A O 1
ATOM 683 N N . SER A 1 88 ? 8.057 6.236 -0.050 1.00 44.09 88 SER A N 1
ATOM 684 C CA . SER A 1 88 ? 8.281 4.882 0.442 1.00 44.09 88 SER A CA 1
ATOM 685 C C . SER A 1 88 ? 9.299 4.219 -0.479 1.00 44.09 88 SER A C 1
ATOM 687 O O . SER A 1 88 ? 8.971 3.757 -1.572 1.00 44.09 88 SER A O 1
ATOM 689 N N . THR A 1 89 ? 10.564 4.212 -0.059 1.00 39.59 89 THR A N 1
ATOM 690 C CA . THR A 1 89 ? 11.610 3.438 -0.734 1.00 39.59 89 THR A CA 1
ATOM 691 C C . THR A 1 89 ? 11.514 1.991 -0.254 1.00 39.59 89 THR A C 1
ATOM 693 O O . THR A 1 89 ? 12.014 1.640 0.814 1.00 39.59 89 THR A O 1
ATOM 696 N N . ILE A 1 90 ? 10.843 1.137 -1.034 1.00 44.06 90 ILE A N 1
ATOM 697 C CA . ILE A 1 90 ? 10.867 -0.313 -0.809 1.00 44.06 90 ILE A CA 1
ATOM 698 C C . ILE A 1 90 ? 12.181 -0.853 -1.375 1.00 44.06 90 ILE A C 1
ATOM 700 O O . ILE A 1 90 ? 12.351 -0.971 -2.591 1.00 44.06 90 ILE A O 1
ATOM 704 N N . TYR A 1 91 ? 13.119 -1.197 -0.491 1.00 37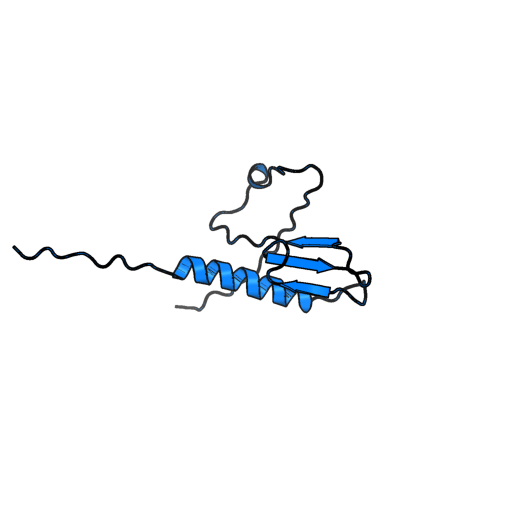.66 91 TYR A N 1
ATOM 705 C CA . TYR A 1 91 ? 14.317 -1.940 -0.869 1.00 37.66 91 TYR A CA 1
ATOM 706 C C . TYR A 1 91 ? 13.910 -3.336 -1.349 1.00 37.66 91 TYR A C 1
ATOM 708 O O . TYR A 1 91 ? 13.499 -4.198 -0.578 1.00 37.66 91 TYR A O 1
ATOM 716 N N . SER A 1 92 ? 14.016 -3.559 -2.654 1.00 42.03 92 SER A N 1
ATOM 717 C CA . SER A 1 92 ? 14.033 -4.892 -3.245 1.00 42.03 92 SER A CA 1
ATOM 718 C C . SER A 1 92 ? 15.498 -5.283 -3.362 1.00 42.03 92 SER A C 1
ATOM 720 O O . SER A 1 92 ? 16.150 -4.832 -4.303 1.00 42.03 92 SER A O 1
ATOM 722 N N . GLU A 1 93 ? 16.025 -6.092 -2.437 1.00 39.53 93 GLU A N 1
ATOM 723 C CA . GLU A 1 93 ? 17.348 -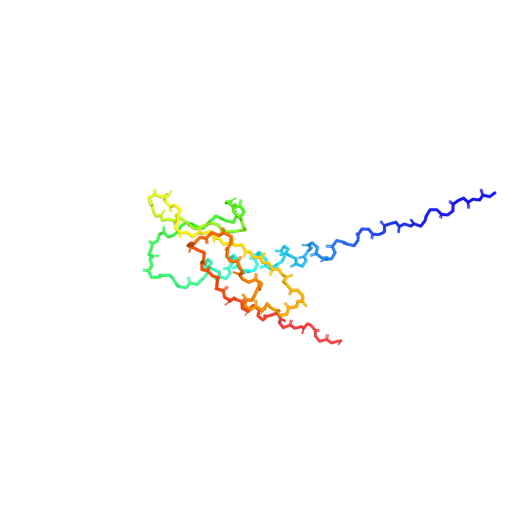6.688 -2.646 1.00 39.53 93 GLU A CA 1
ATOM 724 C C . GLU A 1 93 ? 17.359 -7.404 -4.001 1.00 39.53 93 GLU A C 1
ATOM 726 O O . GLU A 1 93 ? 16.490 -8.225 -4.316 1.00 39.53 93 GLU A O 1
ATOM 731 N N . ALA A 1 94 ? 18.291 -6.993 -4.855 1.00 40.75 94 ALA A N 1
ATOM 732 C CA . ALA A 1 94 ? 18.490 -7.599 -6.154 1.00 40.75 94 ALA A CA 1
ATOM 733 C C . ALA A 1 94 ? 18.994 -9.035 -5.959 1.00 40.75 94 ALA A C 1
ATOM 735 O O . ALA A 1 94 ? 19.897 -9.279 -5.162 1.00 40.75 94 ALA A O 1
ATOM 736 N N . CYS A 1 95 ? 18.419 -9.979 -6.705 1.00 30.78 95 CYS A N 1
ATOM 737 C CA . CYS A 1 95 ? 18.967 -11.326 -6.817 1.00 30.78 95 CYS A CA 1
ATOM 738 C C . CYS A 1 95 ? 20.396 -11.220 -7.397 1.00 30.78 95 CYS A C 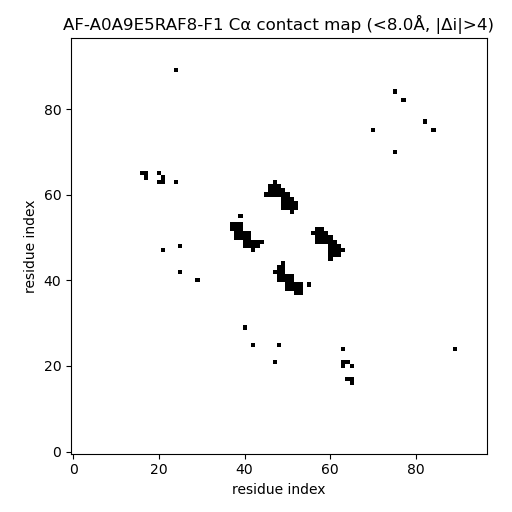1
ATOM 740 O O . CYS A 1 95 ? 20.552 -10.553 -8.428 1.00 30.78 95 CYS A O 1
ATOM 742 N N . PRO A 1 96 ? 21.430 -11.784 -6.741 1.00 41.97 96 PRO A N 1
ATOM 743 C CA . PRO A 1 96 ? 22.800 -11.712 -7.242 1.00 41.97 96 PRO A CA 1
ATOM 744 C C . PRO A 1 96 ? 22.951 -12.533 -8.540 1.00 41.97 96 PRO A C 1
ATOM 746 O O . PRO A 1 96 ? 22.110 -13.398 -8.797 1.00 41.97 96 PRO A O 1
ATOM 749 N N . PRO A 1 97 ? 23.970 -12.221 -9.368 1.00 53.44 97 PRO A N 1
ATOM 750 C CA . PRO A 1 97 ? 24.132 -12.765 -10.721 1.00 53.44 97 PRO A CA 1
ATOM 751 C C . PRO A 1 97 ? 24.327 -14.283 -10.778 1.00 53.44 97 PRO A C 1
ATOM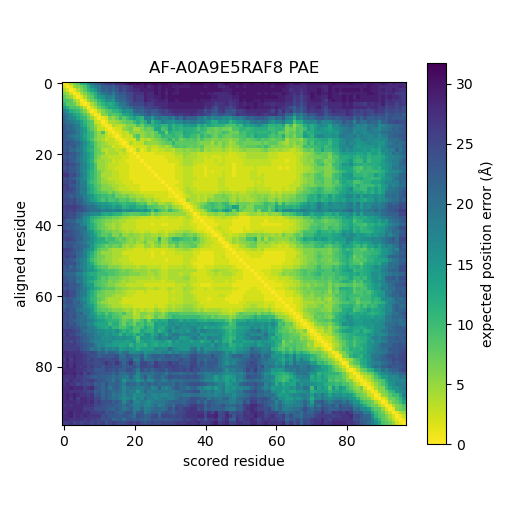 753 O O . PRO A 1 97 ? 24.925 -14.847 -9.832 1.00 53.44 97 PRO A O 1
#

Foldseek 3Di:
DDDPDDDPPPPCVVVVVQVVQLVVVLVVVVPDDDPDPAWDWDAPDPERIWIAHPVRDTDDDDHDDDDPDDDDVVNPPDPDDPDDDDDDDDDDPDDDD

Radius of gyration: 18.67 Å; Cα contacts (8 Å, |Δi|>4): 67; chains: 1; bounding box: 41×37×68 Å

Secondary structure (DSSP, 8-state):
------------HHHHHHHHHHHHHHHHHHHS--SSTT-EEEETSSSSEEEE-TTS-EEEEE-----SSPPPGGGG--SSTT--PPP-----PPPP-

Solvent-accessible surface area (backbone atoms only — not comparable to full-atom values): 6674 Å² total; per-residue (Å²): 138,82,85,80,77,76,81,82,76,79,75,56,63,67,59,54,52,43,52,52,51,42,54,51,51,53,51,51,59,74,71,48,91,64,95,64,83,61,67,44,78,34,72,69,52,94,42,57,31,25,32,22,44,82,86,72,44,81,76,44,80,41,79,76,76,82,68,95,59,86,83,50,80,79,75,61,67,63,94,47,98,88,67,84,87,82,89,77,86,79,86,70,83,74,82,79,135

Sequence (97 aa):
MIATSSPSRSDATPAYRGYRLQALYTLSRILEPHTTSNLVFQPEGAEDLAVFDETNRLIEIVQVKAYSKNLTLSSLSPQKIDSFSIESTIYSEACPP

Mean predicted aligned error: 13.18 Å

pLDDT: mean 70.87, std 18.74, range [30.78, 93.81]